Protein AF-A0A7K9RXV8-F1 (afdb_monomer)

Solvent-accessible surface area (backbone atoms only — not comparable to full-atom values): 6231 Å² total; per-residue (Å²): 114,55,84,75,48,62,78,48,49,53,60,56,47,68,49,34,90,79,47,59,64,71,56,32,47,52,52,54,52,48,46,53,58,40,40,70,74,40,57,64,73,58,26,15,58,47,33,46,56,40,54,67,45,44,50,73,37,65,75,42,86,53,61,70,45,20,55,49,41,52,52,50,49,56,55,39,60,75,46,48,42,80,91,43,40,67,59,37,52,58,45,47,48,61,43,50,52,52,53,55,50,52,59,48,49,72,30,79,90,60,51,125

Secondary structure (DSSP, 8-state):
-HHHHTTTHHHHHHTGGGS-HHHHHHHHHHHHHHHHTS-HHHHHHHHHHHHHHHGGGGS-SSHHHHHHHHHHHHHHHHT--HHHHHHHHHHHHHHHHHHHHHHHHTSTTT--

Radius of gyration: 14.48 Å; Cα contacts (8 Å, |Δi|>4): 104; chains: 1; bounding box: 34×18×50 Å

Structure (mmCIF, N/CA/C/O backbone):
data_AF-A0A7K9RXV8-F1
#
_entry.id   AF-A0A7K9RXV8-F1
#
loop_
_atom_site.group_PDB
_atom_site.id
_atom_site.type_symbol
_atom_site.label_atom_id
_atom_site.label_alt_id
_atom_site.label_comp_id
_atom_site.label_asym_id
_atom_site.label_entity_id
_atom_site.label_seq_id
_atom_site.pdbx_PDB_ins_code
_atom_site.Cartn_x
_atom_site.Cartn_y
_atom_site.Cartn_z
_atom_site.occupancy
_atom_site.B_iso_or_equiv
_atom_site.auth_seq_id
_atom_site.auth_comp_id
_atom_site.auth_asym_id
_atom_site.auth_atom_id
_atom_site.pdbx_PDB_model_num
ATOM 1 N N . GLN A 1 1 ? 7.480 -0.550 20.045 1.00 52.09 1 GLN A N 1
ATOM 2 C CA . GLN A 1 1 ? 8.007 0.534 19.178 1.00 52.09 1 GLN A CA 1
ATOM 3 C C . GLN A 1 1 ? 7.088 0.891 18.007 1.00 52.09 1 GLN A C 1
ATOM 5 O O . GLN A 1 1 ? 6.869 2.079 17.799 1.00 52.09 1 GLN A O 1
ATOM 10 N N . ALA A 1 2 ? 6.480 -0.076 17.306 1.00 53.56 2 ALA A N 1
ATOM 11 C CA . ALA A 1 2 ? 5.656 0.155 16.104 1.00 53.56 2 ALA A CA 1
ATOM 12 C C . ALA A 1 2 ? 4.542 1.216 16.239 1.00 53.56 2 ALA A C 1
ATOM 14 O O . ALA A 1 2 ? 4.282 1.981 15.315 1.00 53.56 2 ALA A O 1
ATOM 15 N N . ARG A 1 3 ? 3.928 1.353 17.423 1.00 57.22 3 ARG A N 1
ATOM 16 C CA . ARG A 1 3 ? 2.851 2.331 17.667 1.00 57.22 3 ARG A CA 1
ATOM 17 C C . ARG A 1 3 ? 3.290 3.801 17.547 1.00 57.22 3 ARG A C 1
ATOM 19 O O . ARG A 1 3 ? 2.442 4.641 17.262 1.00 57.22 3 ARG A O 1
ATOM 26 N N . LYS A 1 4 ? 4.582 4.106 17.746 1.00 66.56 4 LYS A N 1
ATOM 27 C CA . LYS A 1 4 ? 5.157 5.445 17.500 1.00 66.56 4 LYS A CA 1
ATOM 28 C C . LYS A 1 4 ? 5.418 5.692 16.008 1.00 66.56 4 LYS A C 1
ATOM 30 O O . LYS A 1 4 ? 5.324 6.825 15.565 1.00 66.56 4 LYS A O 1
ATOM 35 N N . MET A 1 5 ? 5.675 4.636 15.233 1.00 69.31 5 MET A N 1
ATOM 36 C CA . MET A 1 5 ? 6.010 4.722 13.804 1.00 69.31 5 MET A CA 1
ATOM 37 C C . MET A 1 5 ? 4.782 4.835 12.893 1.00 69.31 5 MET A C 1
ATOM 39 O O . MET A 1 5 ? 4.917 5.230 11.742 1.00 69.31 5 MET A O 1
ATOM 43 N N . LYS A 1 6 ? 3.573 4.552 13.398 1.00 70.44 6 LYS A N 1
ATOM 44 C CA . LYS A 1 6 ? 2.334 4.582 12.599 1.00 70.44 6 LYS A CA 1
ATOM 45 C C . LYS A 1 6 ? 2.094 5.911 11.867 1.00 70.44 6 LYS A C 1
ATOM 47 O O . LYS A 1 6 ? 1.527 5.897 10.786 1.00 70.44 6 LYS A O 1
ATOM 52 N N . GLY A 1 7 ? 2.494 7.042 12.458 1.00 73.62 7 GLY A N 1
ATOM 53 C CA . GLY A 1 7 ? 2.313 8.365 11.849 1.00 73.62 7 GLY A CA 1
ATOM 54 C C . GLY A 1 7 ? 3.205 8.594 10.630 1.00 73.62 7 GLY A C 1
ATOM 55 O O . GLY A 1 7 ? 2.789 9.285 9.714 1.00 73.62 7 GLY A O 1
ATOM 56 N N . LEU A 1 8 ? 4.370 7.942 10.606 1.00 77.56 8 LEU A N 1
ATOM 57 C CA . LEU A 1 8 ? 5.408 8.124 9.593 1.00 77.56 8 LEU A CA 1
ATOM 58 C C . LEU A 1 8 ? 5.215 7.213 8.377 1.00 77.56 8 LEU A C 1
ATOM 60 O O . LEU A 1 8 ? 5.831 7.444 7.346 1.00 77.56 8 LEU A O 1
ATOM 64 N N . LEU A 1 9 ? 4.384 6.166 8.476 1.00 79.38 9 LEU A N 1
ATOM 65 C CA . LEU A 1 9 ? 4.208 5.202 7.381 1.00 79.38 9 LEU A CA 1
ATOM 66 C C . LEU A 1 9 ? 3.746 5.850 6.072 1.00 79.38 9 LEU A C 1
ATOM 68 O O . LEU A 1 9 ? 4.328 5.544 5.037 1.00 79.38 9 LEU A O 1
ATOM 72 N N . PRO A 1 10 ? 2.737 6.741 6.062 1.00 72.31 10 PRO A N 1
ATOM 73 C CA . PRO A 1 10 ? 2.332 7.366 4.816 1.00 72.31 10 PRO A CA 1
ATOM 74 C C . PRO A 1 10 ? 3.466 8.218 4.232 1.00 72.31 10 PRO A C 1
ATOM 76 O O . PRO A 1 10 ? 3.660 8.220 3.021 1.00 72.31 10 PRO A O 1
ATOM 79 N N . GLU A 1 11 ? 4.189 8.962 5.070 1.00 78.19 11 GLU A N 1
ATOM 80 C CA . GLU A 1 11 ? 5.272 9.861 4.649 1.00 78.19 11 GLU A CA 1
ATOM 81 C C . GLU A 1 11 ? 6.443 9.064 4.073 1.00 78.19 11 GLU A C 1
ATOM 83 O O . GLU A 1 11 ? 6.925 9.387 2.997 1.00 78.19 11 GLU A O 1
ATOM 88 N N . LEU A 1 12 ? 6.818 7.955 4.716 1.00 77.69 12 LEU A N 1
ATOM 89 C CA . LEU A 1 12 ? 7.809 7.005 4.206 1.00 77.69 12 LEU A CA 1
ATOM 90 C C . LEU A 1 12 ? 7.488 6.542 2.783 1.00 77.69 12 LEU A C 1
ATOM 92 O O . LEU A 1 12 ? 8.372 6.513 1.934 1.00 77.69 12 LEU A O 1
ATOM 96 N N . LEU A 1 13 ? 6.219 6.223 2.516 1.00 74.62 13 LEU A N 1
ATOM 97 C CA . LEU A 1 13 ? 5.776 5.741 1.208 1.00 74.62 13 LEU A CA 1
ATOM 98 C C . LEU A 1 13 ? 5.849 6.804 0.107 1.00 74.62 13 LEU A C 1
ATOM 100 O O . LEU A 1 13 ? 5.982 6.466 -1.063 1.00 74.62 13 LEU A O 1
ATOM 104 N N . GLU A 1 14 ? 5.758 8.081 0.472 1.00 72.81 14 GLU A N 1
ATOM 105 C CA . GLU A 1 14 ? 5.816 9.195 -0.476 1.00 72.81 14 GLU A CA 1
ATOM 106 C C . GLU A 1 14 ? 7.216 9.374 -1.078 1.00 72.81 14 GLU A C 1
ATOM 108 O O . GLU A 1 14 ? 7.342 9.855 -2.204 1.00 72.81 14 GLU A O 1
ATOM 113 N N . PHE A 1 15 ? 8.250 8.933 -0.354 1.00 72.56 15 PHE A N 1
ATOM 114 C CA . PHE A 1 15 ? 9.645 9.062 -0.767 1.00 72.56 15 PHE A CA 1
ATOM 115 C C . PHE A 1 15 ? 10.237 7.797 -1.402 1.00 72.56 15 PHE A C 1
ATOM 117 O O . PHE A 1 15 ? 11.383 7.834 -1.841 1.00 72.56 15 PHE A O 1
ATOM 124 N N . LEU A 1 16 ? 9.481 6.696 -1.495 1.00 73.12 16 LEU A N 1
ATOM 125 C CA . LEU A 1 16 ? 10.022 5.412 -1.962 1.00 73.12 16 LEU A CA 1
ATOM 126 C C . LEU A 1 16 ? 10.549 5.441 -3.396 1.00 73.12 16 LEU A C 1
ATOM 128 O O . LEU A 1 16 ? 11.541 4.778 -3.671 1.00 73.12 16 LEU A O 1
ATOM 132 N N . GLY A 1 17 ? 9.947 6.226 -4.289 1.00 64.75 17 GLY A N 1
ATOM 133 C CA . GLY A 1 17 ? 10.450 6.367 -5.664 1.00 64.75 17 GLY A CA 1
ATOM 134 C C . GLY A 1 17 ? 11.789 7.115 -5.766 1.00 64.75 17 GLY A C 1
ATOM 135 O O . GLY A 1 17 ? 12.392 7.163 -6.828 1.00 64.75 17 GLY A O 1
ATOM 136 N N . PHE A 1 18 ? 12.277 7.717 -4.673 1.00 70.88 18 PHE A N 1
ATOM 137 C CA . PHE A 1 18 ? 13.565 8.425 -4.633 1.00 70.88 18 PHE A CA 1
ATOM 138 C C . PHE A 1 18 ? 14.678 7.617 -3.960 1.00 70.88 18 PHE A C 1
ATOM 140 O O . PHE A 1 18 ? 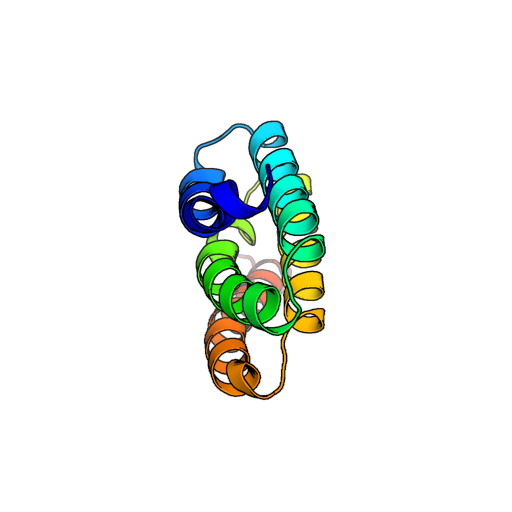15.817 8.079 -3.876 1.00 70.88 18 PHE A O 1
ATOM 147 N N . TRP A 1 19 ? 14.349 6.457 -3.398 1.00 78.94 19 TRP A N 1
ATOM 148 C CA . TRP A 1 19 ? 15.290 5.622 -2.660 1.00 78.94 19 TRP A CA 1
ATOM 149 C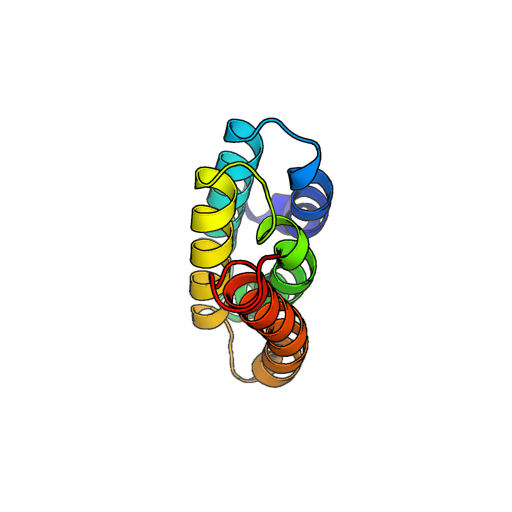 C . TRP A 1 19 ? 15.849 4.522 -3.555 1.00 78.94 19 TRP A C 1
ATOM 151 O O . TRP A 1 19 ? 15.310 4.242 -4.623 1.00 78.94 19 TRP A O 1
ATOM 161 N N . SER A 1 20 ? 16.940 3.880 -3.125 1.00 85.06 20 SER A N 1
ATOM 162 C CA . SER A 1 20 ? 17.374 2.668 -3.817 1.00 85.06 20 SER A CA 1
ATOM 163 C C . SER A 1 20 ? 16.297 1.593 -3.695 1.00 85.06 20 SER A C 1
ATOM 165 O O . SER A 1 20 ? 15.608 1.498 -2.676 1.00 85.06 20 SER A O 1
ATOM 167 N N . TRP A 1 21 ? 16.186 0.753 -4.720 1.00 85.19 21 TRP A N 1
ATOM 168 C CA . TRP A 1 21 ? 15.148 -0.271 -4.822 1.00 85.19 21 TRP A CA 1
ATOM 169 C C . TRP A 1 21 ? 15.072 -1.171 -3.579 1.00 85.19 21 TRP A C 1
ATOM 171 O O . TRP A 1 21 ? 13.984 -1.438 -3.069 1.00 85.19 21 TRP A O 1
ATOM 181 N N . ASP A 1 22 ? 16.228 -1.562 -3.031 1.00 85.50 22 ASP A N 1
ATOM 182 C CA . ASP A 1 22 ? 16.318 -2.370 -1.809 1.00 85.50 22 ASP A CA 1
ATOM 183 C C . ASP A 1 22 ? 15.717 -1.662 -0.586 1.00 85.50 22 ASP A C 1
ATOM 185 O O . ASP A 1 22 ? 15.008 -2.277 0.216 1.00 85.50 22 ASP A O 1
ATOM 189 N N . ILE A 1 23 ? 15.968 -0.357 -0.440 1.00 86.06 23 ILE A N 1
ATOM 190 C CA . ILE A 1 23 ? 15.410 0.439 0.660 1.00 86.06 23 ILE A CA 1
ATOM 191 C C . ILE A 1 23 ? 13.898 0.582 0.462 1.00 86.06 23 ILE A C 1
ATOM 193 O O . ILE A 1 23 ? 13.139 0.477 1.429 1.00 86.06 23 ILE A O 1
ATOM 197 N N . SER A 1 24 ? 13.443 0.756 -0.780 1.00 86.69 24 SER 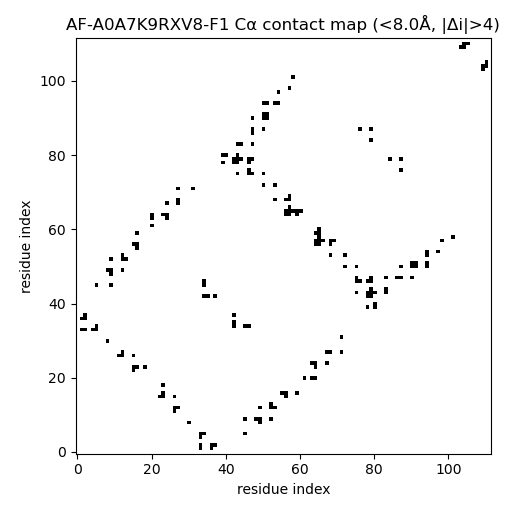A N 1
ATOM 198 C CA . SER A 1 24 ? 12.021 0.887 -1.094 1.00 86.69 24 SER A CA 1
ATOM 199 C C . SER A 1 24 ? 11.237 -0.377 -0.745 1.00 86.69 24 SER A C 1
ATOM 201 O O . SER A 1 24 ? 10.199 -0.311 -0.080 1.00 86.69 24 SER A O 1
ATOM 203 N N . VAL A 1 25 ? 11.774 -1.545 -1.105 1.00 89.06 25 VAL A N 1
ATOM 204 C CA . VAL A 1 25 ? 11.212 -2.852 -0.735 1.00 89.06 25 VAL A CA 1
ATOM 205 C C . VAL A 1 25 ? 11.211 -3.049 0.783 1.00 89.06 25 VAL A C 1
ATOM 207 O O . VAL A 1 25 ? 10.172 -3.377 1.359 1.00 89.06 25 VAL A O 1
ATOM 210 N N . MET A 1 26 ? 12.325 -2.760 1.461 1.00 89.31 26 MET A N 1
ATOM 211 C CA . MET A 1 26 ? 12.424 -2.879 2.921 1.00 89.31 26 MET A CA 1
ATOM 212 C C . MET A 1 26 ? 11.409 -1.990 3.656 1.00 89.31 26 MET A C 1
ATOM 214 O O . MET A 1 26 ? 10.832 -2.381 4.678 1.00 89.31 26 MET A O 1
ATOM 218 N N . ALA A 1 27 ? 11.164 -0.784 3.149 1.00 86.88 27 ALA A N 1
ATOM 219 C CA . ALA A 1 27 ? 10.187 0.128 3.721 1.00 86.88 27 ALA A CA 1
ATOM 220 C C . ALA A 1 27 ? 8.743 -0.353 3.502 1.00 86.88 27 ALA A C 1
ATOM 222 O O . ALA A 1 27 ? 7.930 -0.256 4.427 1.00 86.88 27 ALA A O 1
ATOM 223 N N . MET A 1 28 ? 8.428 -0.936 2.339 1.00 89.88 28 MET A N 1
ATOM 224 C CA . MET A 1 28 ? 7.140 -1.600 2.095 1.00 89.88 28 MET A CA 1
ATOM 225 C C . MET A 1 28 ? 6.913 -2.773 3.062 1.00 89.88 28 MET A C 1
ATOM 227 O O . MET A 1 28 ? 5.843 -2.880 3.667 1.00 89.88 28 MET A O 1
ATOM 231 N N . ASP A 1 29 ? 7.937 -3.593 3.301 1.00 90.31 29 ASP A N 1
ATOM 232 C CA . ASP A 1 29 ? 7.877 -4.703 4.262 1.00 90.31 29 ASP A CA 1
ATOM 233 C C . ASP A 1 29 ? 7.673 -4.210 5.691 1.00 90.31 29 ASP A C 1
ATOM 235 O O . ASP A 1 29 ? 6.844 -4.727 6.446 1.00 90.31 29 ASP A O 1
ATOM 239 N N . THR A 1 30 ? 8.378 -3.140 6.051 1.00 87.94 30 THR A N 1
ATOM 240 C CA . THR A 1 30 ? 8.219 -2.483 7.347 1.00 87.94 30 THR A CA 1
ATOM 241 C C . THR A 1 30 ? 6.799 -1.943 7.520 1.00 87.94 30 THR A C 1
ATOM 243 O O . THR A 1 30 ? 6.228 -2.079 8.605 1.00 87.94 30 THR A O 1
ATOM 246 N N . CYS A 1 31 ? 6.187 -1.391 6.466 1.00 87.31 31 CYS A N 1
ATOM 247 C CA . CYS A 1 31 ? 4.788 -0.965 6.501 1.00 87.31 31 CYS A CA 1
ATOM 248 C C . CYS A 1 31 ? 3.855 -2.134 6.837 1.00 87.31 31 CYS A C 1
ATOM 250 O O . CYS A 1 31 ? 3.045 -2.005 7.759 1.00 87.31 31 CYS A O 1
ATOM 252 N N . CYS A 1 32 ? 3.991 -3.279 6.159 1.00 87.50 32 CYS A N 1
ATOM 253 C CA . CYS A 1 32 ? 3.213 -4.485 6.466 1.00 87.50 32 CYS A CA 1
ATOM 254 C C . CYS A 1 32 ? 3.369 -4.912 7.927 1.00 87.50 32 CYS A C 1
ATOM 256 O O . CYS A 1 32 ? 2.372 -5.051 8.641 1.00 87.50 32 CYS A O 1
ATOM 258 N N . ASN A 1 33 ? 4.614 -5.030 8.391 1.00 90.25 33 ASN A N 1
ATOM 259 C CA . ASN A 1 33 ? 4.926 -5.463 9.750 1.00 90.25 33 ASN A CA 1
ATOM 260 C C . ASN A 1 33 ? 4.329 -4.523 10.806 1.00 90.25 33 ASN A C 1
ATOM 262 O O . ASN A 1 33 ? 3.801 -4.969 11.825 1.00 90.25 33 ASN A O 1
ATOM 266 N N . VAL A 1 34 ? 4.380 -3.205 10.578 1.00 88.12 34 VAL A N 1
ATOM 267 C CA . VAL A 1 34 ? 3.770 -2.236 11.496 1.00 88.12 34 VAL A CA 1
ATOM 268 C C . VAL A 1 34 ? 2.248 -2.361 11.479 1.00 88.12 34 VAL A C 1
ATOM 270 O O . VAL A 1 34 ? 1.646 -2.363 12.552 1.00 88.12 34 VAL A O 1
ATOM 273 N N . LEU A 1 35 ? 1.620 -2.494 10.306 1.00 89.81 35 LEU A N 1
ATOM 274 C CA . LEU A 1 35 ? 0.164 -2.643 10.186 1.00 89.81 35 LEU A CA 1
ATOM 275 C C . LEU A 1 35 ? -0.360 -3.892 10.903 1.00 89.81 35 LEU A C 1
ATOM 277 O O . LEU A 1 35 ? -1.441 -3.844 11.487 1.00 89.81 35 LEU A O 1
ATOM 281 N N . GLU A 1 36 ? 0.399 -4.985 10.905 1.00 90.62 36 GLU A N 1
ATOM 282 C CA . GLU A 1 36 ? 0.050 -6.227 11.610 1.00 90.62 36 GLU A CA 1
ATOM 283 C C . GLU A 1 36 ? 0.051 -6.092 13.131 1.00 90.62 36 GLU A C 1
ATOM 285 O O . GLU A 1 36 ? -0.682 -6.800 13.818 1.00 90.62 36 GLU A O 1
ATOM 290 N N . GLN A 1 37 ? 0.813 -5.139 13.663 1.00 91.62 37 GLN A N 1
ATOM 291 C CA . GLN A 1 37 ? 0.857 -4.852 15.096 1.00 91.62 37 GLN A CA 1
ATOM 292 C C . GLN A 1 37 ? -0.225 -3.859 15.546 1.00 91.62 37 GLN A C 1
ATOM 294 O O . GLN A 1 37 ? -0.360 -3.588 16.744 1.00 91.62 37 GLN A O 1
ATOM 299 N N . LEU A 1 38 ? -0.986 -3.275 14.615 1.00 89.50 38 LEU A N 1
ATOM 300 C CA . LEU A 1 38 ? -2.059 -2.335 14.930 1.00 89.50 38 LEU A CA 1
ATOM 301 C C . LEU A 1 38 ? -3.384 -3.058 15.188 1.00 89.50 38 LEU A C 1
ATOM 303 O O . LEU A 1 38 ? -3.653 -4.151 14.694 1.00 89.50 38 LEU A O 1
ATOM 307 N N . LYS A 1 39 ? -4.282 -2.397 15.929 1.00 93.44 39 LYS A N 1
ATOM 308 C CA . LYS A 1 39 ? -5.674 -2.859 16.022 1.00 93.44 39 LYS A CA 1
ATOM 309 C C . LYS A 1 39 ? -6.307 -2.831 14.631 1.00 93.44 39 LYS A C 1
ATOM 311 O O . LYS A 1 39 ? -6.074 -1.883 13.889 1.00 93.44 39 LYS A O 1
ATOM 316 N N . LYS A 1 40 ? -7.197 -3.782 14.316 1.00 93.19 40 LYS A N 1
ATOM 317 C CA . LYS A 1 40 ? -7.856 -3.882 12.993 1.00 93.19 40 LYS A CA 1
ATOM 318 C C . LYS A 1 40 ? -8.403 -2.549 12.462 1.00 93.19 40 LYS A C 1
ATOM 320 O O . LYS A 1 40 ? -8.181 -2.221 11.306 1.00 93.19 40 LYS A O 1
ATOM 325 N N . SER A 1 41 ? -9.073 -1.754 13.299 1.00 92.69 41 SER A N 1
ATOM 326 C CA . SER A 1 41 ? -9.605 -0.446 12.883 1.00 92.69 41 SER A CA 1
ATOM 327 C C . SER A 1 41 ? -8.516 0.598 12.604 1.00 92.69 41 SER A C 1
ATOM 329 O O . SER A 1 41 ? -8.670 1.419 11.709 1.00 92.69 41 SER A O 1
ATOM 331 N N . GLU A 1 42 ? -7.416 0.583 13.363 1.00 92.25 42 GLU A N 1
ATOM 332 C CA . GLU A 1 42 ? -6.268 1.469 13.127 1.00 92.25 42 GLU A CA 1
ATOM 333 C C . GLU A 1 42 ? -5.509 1.045 11.861 1.00 92.25 42 GLU A C 1
ATOM 335 O O . GLU A 1 42 ? -5.166 1.897 11.043 1.00 92.25 42 GLU A O 1
ATOM 340 N N . ALA A 1 43 ? -5.294 -0.263 11.684 1.00 93.56 43 ALA A N 1
ATOM 341 C CA . ALA A 1 43 ? -4.661 -0.841 10.503 1.00 93.56 43 ALA A CA 1
ATOM 342 C C . ALA A 1 43 ? -5.453 -0.513 9.233 1.00 93.56 43 ALA A C 1
ATOM 344 O O . ALA A 1 43 ? -4.873 -0.048 8.261 1.00 93.56 43 ALA A O 1
ATOM 345 N N . SER A 1 44 ? -6.778 -0.673 9.269 1.00 94.94 44 SER A N 1
ATOM 346 C CA . SER A 1 44 ? -7.671 -0.349 8.153 1.00 94.94 44 SER A CA 1
ATOM 347 C C . SER A 1 44 ? -7.616 1.133 7.767 1.00 94.94 44 SER A C 1
ATOM 349 O O . SER A 1 44 ? -7.393 1.463 6.602 1.00 94.94 44 SER A O 1
ATOM 351 N N . SER A 1 45 ? -7.714 2.045 8.742 1.00 92.94 45 SER A N 1
ATOM 352 C CA . SER A 1 45 ? -7.604 3.485 8.469 1.00 92.94 45 SER A CA 1
ATOM 353 C C . SER A 1 45 ? -6.241 3.858 7.877 1.00 92.94 45 SER A C 1
ATOM 355 O O . SER A 1 45 ? -6.156 4.705 6.986 1.00 92.94 45 SER A O 1
ATOM 357 N N . MET A 1 46 ? -5.168 3.217 8.349 1.00 91.31 46 MET A N 1
ATOM 358 C CA . MET A 1 46 ? -3.828 3.433 7.814 1.00 91.31 46 MET A CA 1
ATOM 359 C C . MET A 1 46 ? -3.680 2.856 6.404 1.00 91.31 46 MET A C 1
ATOM 361 O O . MET A 1 46 ? -3.142 3.531 5.531 1.00 91.31 46 MET A O 1
ATOM 365 N N . ALA A 1 47 ? -4.216 1.661 6.154 1.00 92.50 47 ALA A N 1
ATOM 366 C CA . ALA A 1 47 ? -4.165 1.010 4.853 1.00 92.50 47 ALA A CA 1
ATOM 367 C C . ALA A 1 47 ? -4.775 1.889 3.754 1.00 92.50 47 ALA A C 1
ATOM 369 O O . ALA A 1 47 ? -4.181 2.049 2.692 1.00 92.50 47 ALA A O 1
ATOM 370 N N . VAL A 1 48 ? -5.899 2.554 4.039 1.00 92.56 48 VAL A N 1
ATOM 371 C CA . VAL A 1 48 ? -6.523 3.511 3.110 1.00 92.56 48 VAL A CA 1
ATOM 372 C C . VAL A 1 48 ? -5.585 4.660 2.724 1.00 92.56 48 VAL A C 1
ATOM 374 O O . VAL A 1 48 ? -5.587 5.068 1.562 1.00 92.56 48 VAL A O 1
ATOM 377 N N . LYS A 1 49 ? -4.789 5.183 3.667 1.00 89.69 49 LYS A N 1
ATOM 378 C CA . LYS A 1 49 ? -3.824 6.271 3.409 1.00 89.69 49 LYS A CA 1
ATOM 379 C C . LYS A 1 49 ? -2.617 5.790 2.614 1.00 89.69 49 LYS A C 1
ATOM 381 O O . LYS A 1 49 ? -2.120 6.508 1.754 1.00 89.69 49 LYS A O 1
ATOM 386 N N . VAL A 1 50 ? -2.157 4.585 2.927 1.00 88.81 50 VAL A N 1
ATOM 387 C CA . VAL A 1 50 ? -1.026 3.920 2.278 1.00 88.81 50 VAL A CA 1
ATOM 388 C C . VAL A 1 50 ? -1.343 3.653 0.801 1.00 88.81 50 VAL A C 1
ATOM 390 O O . VAL A 1 50 ? -0.552 4.023 -0.062 1.00 88.81 50 VAL A O 1
ATOM 393 N N . VAL A 1 51 ? -2.531 3.118 0.486 1.00 89.56 51 VAL A N 1
ATOM 394 C CA . VAL A 1 51 ? -2.956 2.829 -0.901 1.00 89.56 51 VAL A CA 1
ATOM 395 C C . VAL A 1 51 ? -2.901 4.062 -1.809 1.00 89.56 51 VAL A C 1
ATOM 397 O O . VAL A 1 51 ? -2.478 3.949 -2.953 1.00 89.56 51 VAL A O 1
ATOM 400 N N . GLN A 1 52 ? -3.245 5.252 -1.306 1.00 82.94 52 GLN A N 1
ATOM 401 C CA . GLN A 1 52 ? -3.189 6.494 -2.098 1.00 82.94 52 GLN A CA 1
ATOM 402 C C . GLN A 1 52 ? -1.780 6.876 -2.561 1.00 82.94 52 GLN A C 1
ATOM 404 O O . GLN A 1 52 ? -1.641 7.726 -3.433 1.00 82.94 52 GLN A O 1
ATOM 409 N N . ARG A 1 53 ? -0.737 6.308 -1.952 1.00 83.38 53 ARG A N 1
ATOM 410 C CA . ARG A 1 53 ? 0.667 6.652 -2.225 1.00 83.38 53 ARG A CA 1
ATOM 411 C C . ARG A 1 53 ? 1.391 5.563 -3.006 1.00 83.38 53 ARG A C 1
ATOM 413 O O . ARG A 1 53 ? 2.455 5.814 -3.551 1.00 83.38 53 ARG A O 1
ATOM 420 N N . LEU A 1 54 ? 0.790 4.378 -3.087 1.00 83.81 54 LEU A N 1
ATOM 421 C CA . LEU A 1 54 ? 1.362 3.194 -3.721 1.00 83.81 54 LEU A CA 1
ATOM 422 C C . LEU A 1 54 ? 1.362 3.245 -5.247 1.00 83.81 54 LEU A C 1
ATOM 424 O O . LEU A 1 54 ? 2.189 2.583 -5.860 1.00 83.81 54 LEU A O 1
ATOM 428 N N . TRP A 1 55 ? 0.470 4.029 -5.852 1.00 78.81 55 TRP A N 1
ATOM 429 C CA . TRP A 1 55 ? 0.281 4.033 -7.304 1.00 78.81 55 TRP A CA 1
ATOM 430 C C . TRP A 1 55 ? 1.545 4.401 -8.086 1.00 78.81 55 TRP A C 1
ATOM 432 O O . TRP A 1 55 ? 1.793 3.830 -9.140 1.00 78.81 55 TRP A O 1
ATOM 442 N N . ARG A 1 56 ? 2.386 5.294 -7.545 1.00 78.88 56 ARG A N 1
ATOM 443 C CA . ARG A 1 56 ? 3.649 5.692 -8.189 1.00 78.88 56 ARG A CA 1
ATOM 444 C C . ARG A 1 56 ? 4.611 4.519 -8.355 1.00 78.88 56 ARG A C 1
ATOM 446 O O . ARG A 1 56 ? 5.398 4.512 -9.284 1.00 78.88 56 ARG A O 1
ATOM 453 N N . LEU A 1 57 ? 4.508 3.520 -7.479 1.00 83.81 57 LEU A N 1
ATOM 454 C CA . LEU A 1 57 ? 5.398 2.363 -7.458 1.00 83.81 57 LEU A CA 1
ATOM 455 C C . LEU A 1 57 ? 4.964 1.251 -8.420 1.00 83.81 57 LEU A C 1
ATOM 457 O O . LEU A 1 57 ? 5.608 0.206 -8.474 1.00 83.81 57 LEU A O 1
ATOM 461 N N . PHE A 1 58 ? 3.837 1.425 -9.114 1.00 83.12 58 PHE A N 1
ATOM 462 C CA . PHE A 1 58 ? 3.306 0.429 -10.048 1.00 83.12 58 PHE A CA 1
ATOM 463 C C . PHE A 1 58 ? 3.903 0.577 -11.449 1.00 83.12 58 PHE A C 1
ATOM 465 O O . PHE A 1 58 ? 3.769 -0.340 -12.251 1.00 83.12 58 PHE A O 1
ATOM 472 N N . ASP A 1 59 ? 4.563 1.703 -11.713 1.00 79.19 59 ASP A N 1
ATOM 473 C CA . ASP A 1 59 ? 5.205 2.039 -12.988 1.00 79.19 59 ASP A CA 1
ATOM 474 C C . ASP A 1 59 ? 6.736 2.152 -12.840 1.00 79.19 59 ASP A C 1
ATOM 476 O O . ASP A 1 59 ? 7.422 2.715 -13.683 1.00 79.19 59 ASP A O 1
ATOM 480 N N . GLU A 1 60 ? 7.288 1.644 -11.733 1.00 82.62 60 GLU A N 1
ATOM 481 C CA . GLU A 1 60 ? 8.735 1.640 -11.500 1.00 82.62 60 GLU A CA 1
ATOM 482 C C . GLU A 1 60 ? 9.437 0.684 -12.473 1.00 82.62 60 GLU A C 1
ATOM 484 O O . GLU A 1 60 ? 8.969 -0.439 -12.713 1.00 82.62 60 GLU A O 1
ATOM 489 N N . GLU A 1 61 ? 10.586 1.120 -12.999 1.00 80.50 61 GLU A N 1
ATOM 490 C CA . GLU A 1 61 ? 11.395 0.349 -13.955 1.00 80.50 61 GLU A CA 1
ATOM 491 C C . GLU A 1 61 ? 11.870 -0.978 -13.354 1.00 80.50 61 GLU A C 1
ATOM 493 O O . GLU A 1 61 ? 11.872 -2.004 -14.028 1.00 80.50 61 GLU A O 1
ATOM 498 N N . GLU A 1 62 ? 12.219 -0.978 -12.066 1.00 86.69 62 GLU A N 1
ATOM 499 C CA . GLU A 1 62 ? 12.678 -2.173 -11.366 1.00 86.69 62 GLU A CA 1
ATOM 500 C C . GLU A 1 62 ? 11.499 -3.098 -11.027 1.00 86.69 62 GLU A C 1
ATOM 502 O O . GLU A 1 62 ? 10.676 -2.807 -10.149 1.00 86.69 62 GLU A O 1
ATOM 507 N N . ASP A 1 63 ? 11.461 -4.260 -11.683 1.00 86.81 63 ASP A N 1
ATOM 508 C CA . ASP A 1 63 ? 10.394 -5.255 -11.539 1.00 86.81 63 ASP A CA 1
ATOM 509 C C . ASP A 1 63 ? 10.162 -5.651 -10.075 1.00 86.81 63 ASP A C 1
ATOM 511 O O . ASP A 1 63 ? 9.017 -5.773 -9.639 1.00 86.81 63 ASP A O 1
ATOM 515 N N . ARG A 1 64 ? 11.224 -5.766 -9.264 1.00 88.31 64 ARG A N 1
ATOM 516 C CA . ARG A 1 64 ? 11.091 -6.106 -7.836 1.00 88.31 64 ARG A CA 1
ATOM 517 C C . ARG A 1 64 ? 10.277 -5.082 -7.050 1.00 88.31 64 ARG A C 1
ATOM 519 O O . ARG A 1 64 ? 9.501 -5.461 -6.169 1.00 88.31 64 ARG A O 1
ATOM 526 N N . VAL A 1 65 ? 10.451 -3.791 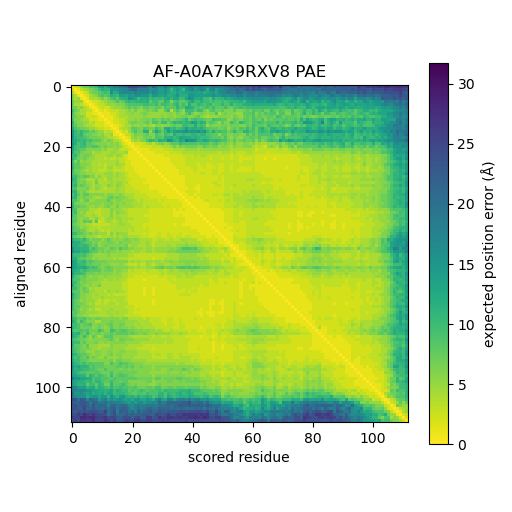-7.338 1.00 88.81 65 VAL A N 1
ATOM 527 C CA . VAL A 1 65 ? 9.698 -2.718 -6.670 1.00 88.81 65 VAL A CA 1
ATOM 528 C C . VAL A 1 65 ? 8.237 -2.782 -7.100 1.00 88.81 65 VAL A C 1
ATOM 530 O O . VAL A 1 65 ? 7.349 -2.721 -6.247 1.00 88.81 65 VAL A O 1
ATOM 533 N N . ARG A 1 66 ? 7.996 -2.999 -8.395 1.00 89.06 66 ARG A N 1
ATOM 534 C CA . ARG A 1 66 ? 6.663 -3.125 -8.991 1.00 89.06 66 ARG A CA 1
ATOM 535 C C . ARG A 1 66 ? 5.879 -4.320 -8.450 1.00 89.06 66 ARG A C 1
ATOM 537 O O . ARG A 1 66 ? 4.752 -4.189 -7.979 1.00 89.06 66 ARG A O 1
ATOM 544 N N . GLU A 1 67 ? 6.480 -5.503 -8.457 1.00 90.69 67 GLU A N 1
ATOM 545 C CA . GLU A 1 67 ? 5.854 -6.720 -7.942 1.00 90.69 67 GLU A CA 1
ATOM 546 C C . GLU A 1 67 ? 5.532 -6.591 -6.453 1.00 90.69 67 GLU A C 1
ATOM 548 O O . GLU A 1 67 ? 4.441 -6.966 -5.996 1.00 90.69 67 GLU A O 1
ATOM 553 N N . ARG A 1 68 ? 6.469 -6.030 -5.677 1.00 91.88 68 ARG A N 1
ATOM 554 C CA . ARG A 1 68 ? 6.272 -5.874 -4.240 1.00 91.88 68 ARG A CA 1
ATOM 555 C C . ARG A 1 68 ? 5.195 -4.846 -3.922 1.00 91.88 68 ARG A C 1
ATOM 557 O O . ARG A 1 68 ? 4.390 -5.095 -3.023 1.00 91.88 68 ARG A O 1
ATOM 564 N N . SER A 1 69 ? 5.144 -3.740 -4.656 1.00 90.25 69 SER A N 1
ATOM 565 C CA . SER A 1 69 ? 4.131 -2.701 -4.480 1.00 90.25 69 SER A CA 1
ATOM 566 C C . SER A 1 69 ? 2.725 -3.235 -4.797 1.00 90.25 69 SER A C 1
ATOM 568 O O . SER A 1 69 ? 1.801 -3.045 -4.000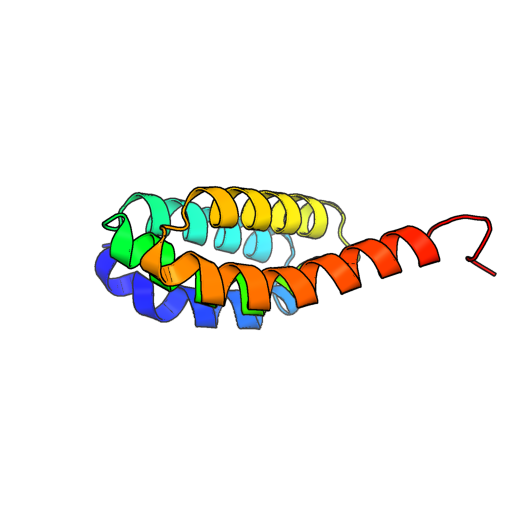 1.00 90.25 69 SER A O 1
ATOM 570 N N . ILE A 1 70 ? 2.564 -4.019 -5.868 1.00 90.81 70 ILE A N 1
ATOM 571 C CA . ILE A 1 70 ? 1.299 -4.695 -6.204 1.00 90.81 70 ILE A CA 1
ATOM 572 C C . ILE A 1 70 ? 0.899 -5.707 -5.115 1.00 90.81 70 ILE A C 1
ATOM 574 O O . ILE A 1 70 ? -0.263 -5.748 -4.694 1.00 90.81 70 ILE A O 1
ATOM 578 N N . CYS A 1 71 ? 1.848 -6.502 -4.607 1.00 92.50 71 CYS A N 1
ATOM 579 C CA . CYS A 1 71 ? 1.589 -7.420 -3.494 1.00 92.50 71 CYS A CA 1
ATOM 580 C C . CYS A 1 71 ? 1.137 -6.678 -2.230 1.00 92.50 71 CYS A C 1
ATOM 582 O O . CYS A 1 71 ? 0.139 -7.063 -1.619 1.00 92.50 71 CYS A O 1
ATOM 584 N N . LEU A 1 72 ? 1.826 -5.592 -1.870 1.00 92.19 72 LEU A N 1
ATOM 585 C CA . LEU A 1 72 ? 1.465 -4.752 -0.733 1.00 92.19 72 LEU A CA 1
ATOM 586 C C . LEU A 1 72 ? 0.048 -4.188 -0.905 1.00 92.19 72 LEU A C 1
ATOM 588 O O . LEU A 1 72 ? -0.755 -4.255 0.023 1.00 92.19 72 LEU A O 1
ATOM 592 N N . PHE A 1 73 ? -0.307 -3.693 -2.092 1.00 92.44 73 PHE A N 1
ATOM 593 C CA . PHE A 1 73 ? -1.662 -3.223 -2.380 1.00 92.44 73 PHE A CA 1
ATOM 594 C C . PHE A 1 73 ? -2.728 -4.294 -2.119 1.00 92.44 73 PHE A C 1
ATOM 596 O O . PHE A 1 73 ? -3.701 -4.027 -1.408 1.00 92.44 73 PHE A O 1
ATOM 603 N N . ARG A 1 74 ? -2.526 -5.524 -2.603 1.00 92.44 74 ARG A N 1
ATOM 604 C CA . ARG A 1 74 ? -3.429 -6.653 -2.322 1.00 92.44 74 ARG A CA 1
ATOM 605 C C . ARG A 1 74 ? -3.566 -6.911 -0.819 1.00 92.44 74 ARG A C 1
ATOM 607 O O . ARG A 1 74 ? -4.681 -7.085 -0.323 1.00 92.44 74 ARG A O 1
ATOM 614 N N . ASP A 1 75 ? -2.457 -6.911 -0.088 1.00 93.44 75 ASP A N 1
ATOM 615 C CA . ASP A 1 75 ? -2.458 -7.178 1.352 1.00 93.44 75 ASP A CA 1
ATOM 616 C C . ASP A 1 75 ? -3.222 -6.083 2.126 1.00 93.44 75 ASP A C 1
ATOM 618 O O . ASP A 1 75 ? -3.928 -6.368 3.098 1.00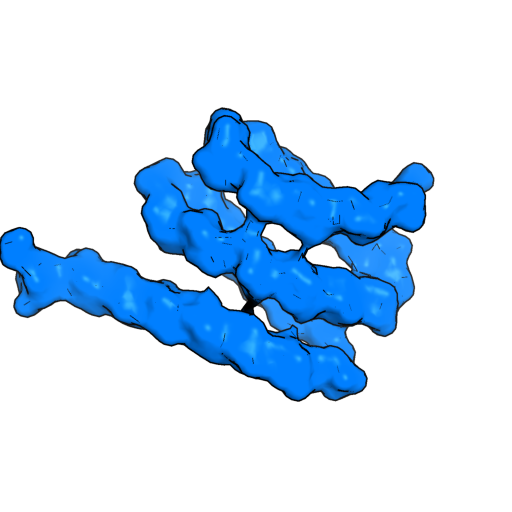 93.44 75 ASP A O 1
ATOM 622 N N . LEU A 1 76 ? -3.156 -4.830 1.667 1.00 93.06 76 LEU A N 1
ATOM 623 C CA . LEU A 1 76 ? -3.885 -3.694 2.243 1.00 93.06 76 LEU A CA 1
ATOM 624 C C . LEU A 1 76 ? -5.395 -3.776 2.008 1.00 93.06 76 LEU A C 1
ATOM 626 O O . LEU A 1 76 ? -6.171 -3.455 2.915 1.00 93.06 76 LEU A O 1
ATOM 630 N N . LEU A 1 77 ? -5.826 -4.253 0.836 1.00 93.06 77 LEU A N 1
ATOM 631 C CA . LEU A 1 77 ? -7.242 -4.530 0.574 1.00 93.06 77 LEU A CA 1
ATOM 632 C C . LEU A 1 77 ? -7.793 -5.529 1.599 1.00 93.06 77 LEU A C 1
ATOM 634 O O . LEU A 1 77 ? -8.841 -5.281 2.199 1.00 93.06 77 LEU A O 1
ATOM 638 N N . GLY A 1 78 ? -7.044 -6.599 1.881 1.00 92.31 78 GLY A N 1
ATOM 639 C CA . GLY A 1 78 ? -7.423 -7.622 2.862 1.00 92.31 78 GLY A CA 1
ATOM 640 C C . GLY A 1 78 ? -7.499 -7.124 4.312 1.00 92.31 78 GLY A C 1
ATOM 641 O O . GLY A 1 78 ? -8.198 -7.717 5.134 1.00 92.31 78 GLY A O 1
ATOM 642 N N . LYS A 1 79 ? -6.821 -6.018 4.643 1.00 92.44 79 LYS A N 1
ATOM 643 C CA . LYS A 1 79 ? -6.829 -5.413 5.990 1.00 92.44 79 LYS A CA 1
ATOM 644 C C . LYS A 1 79 ? -7.948 -4.376 6.185 1.00 92.44 79 LYS A C 1
ATOM 646 O O . LYS A 1 79 ? -8.100 -3.850 7.290 1.00 92.44 79 LYS A O 1
ATOM 651 N N . THR A 1 80 ? -8.741 -4.083 5.154 1.00 94.00 80 THR A N 1
ATOM 652 C CA . THR A 1 80 ? -9.792 -3.055 5.203 1.00 94.00 80 THR A CA 1
ATOM 653 C C . THR A 1 80 ? -11.050 -3.559 5.907 1.00 94.00 80 THR A C 1
ATOM 655 O O . THR A 1 80 ? -11.598 -4.603 5.562 1.00 94.00 80 THR A O 1
ATOM 658 N N . VAL A 1 81 ? -11.562 -2.787 6.867 1.00 94.12 81 VAL A N 1
ATOM 659 C CA . VAL A 1 81 ? -12.851 -3.065 7.521 1.00 94.12 81 VAL A CA 1
ATOM 660 C C . VAL A 1 81 ? -13.986 -2.261 6.887 1.00 94.12 81 VAL A C 1
ATOM 662 O O . VAL A 1 81 ? -13.762 -1.231 6.255 1.00 94.12 81 VAL A O 1
ATOM 665 N N . TRP A 1 82 ? -15.232 -2.691 7.117 1.00 94.38 82 TRP A N 1
ATOM 666 C CA . TRP A 1 82 ? -16.441 -2.093 6.528 1.00 94.38 82 TRP A CA 1
ATOM 667 C C . TRP A 1 82 ? -16.502 -0.562 6.624 1.00 94.38 82 TRP A C 1
ATOM 669 O O . TRP A 1 82 ? -16.838 0.112 5.653 1.00 94.38 82 TRP A O 1
ATOM 679 N N . ARG A 1 83 ? -16.116 -0.005 7.781 1.00 94.38 83 ARG A N 1
ATOM 680 C CA . ARG A 1 83 ? -16.084 1.446 8.029 1.00 94.38 83 ARG A CA 1
ATOM 681 C C . ARG A 1 83 ? -15.263 2.2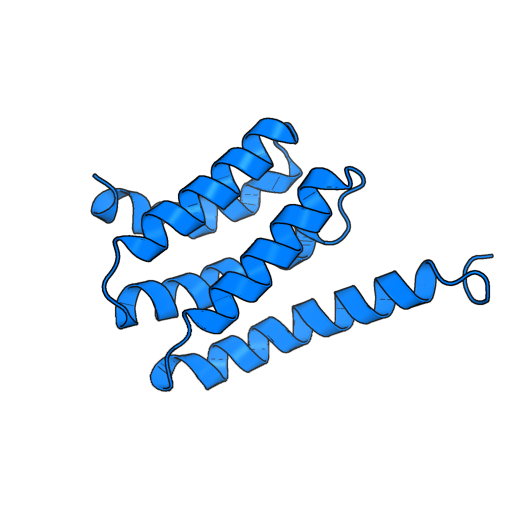08 6.985 1.00 94.38 83 ARG A C 1
ATOM 683 O O . ARG A 1 83 ? -15.669 3.291 6.575 1.00 94.38 83 ARG A O 1
ATOM 690 N N . ASP A 1 84 ? -14.135 1.646 6.566 1.00 96.12 84 ASP A N 1
ATOM 691 C CA . ASP A 1 84 ? -13.181 2.303 5.672 1.00 96.12 84 ASP A CA 1
ATOM 692 C C . ASP A 1 84 ? -13.331 1.841 4.212 1.00 96.12 84 ASP A C 1
ATOM 694 O O . ASP A 1 84 ? -12.717 2.412 3.311 1.00 96.12 84 ASP A O 1
ATOM 698 N N . MET A 1 85 ? -14.190 0.850 3.948 1.00 93.75 85 MET A N 1
ATOM 699 C CA . MET A 1 85 ? -14.360 0.225 2.633 1.00 93.75 85 MET A CA 1
ATOM 700 C C . MET A 1 85 ? -14.755 1.224 1.539 1.00 93.75 85 MET A C 1
ATOM 702 O O . MET A 1 85 ? -14.268 1.128 0.414 1.00 93.75 85 MET A O 1
ATOM 706 N N . LYS A 1 86 ? -15.585 2.227 1.859 1.00 95.00 86 LYS A N 1
ATOM 707 C CA . LYS A 1 86 ? -15.952 3.283 0.899 1.00 95.00 86 LYS A CA 1
ATOM 708 C C . LYS A 1 86 ? -14.730 4.090 0.452 1.00 95.00 86 LYS A C 1
ATOM 710 O O . LYS A 1 86 ? -14.578 4.361 -0.737 1.00 95.00 86 LYS A O 1
ATOM 715 N N . ALA A 1 87 ? -13.867 4.468 1.395 1.00 94.12 87 ALA A N 1
ATOM 716 C CA . ALA A 1 87 ? -12.650 5.214 1.096 1.00 94.12 87 ALA A CA 1
ATOM 717 C C . ALA A 1 87 ? -11.630 4.332 0.368 1.00 94.12 87 ALA A C 1
ATOM 719 O O . ALA A 1 87 ? -11.059 4.767 -0.629 1.00 94.12 87 ALA A O 1
ATOM 720 N N . MET A 1 88 ? -11.477 3.078 0.804 1.00 95.06 88 MET A N 1
ATOM 721 C CA . MET A 1 88 ? -10.612 2.109 0.140 1.00 95.06 88 MET A CA 1
ATOM 722 C C . MET A 1 88 ? -11.020 1.900 -1.316 1.00 95.06 88 MET A C 1
ATOM 724 O O . MET A 1 88 ? -10.175 1.998 -2.196 1.00 95.06 88 MET A O 1
A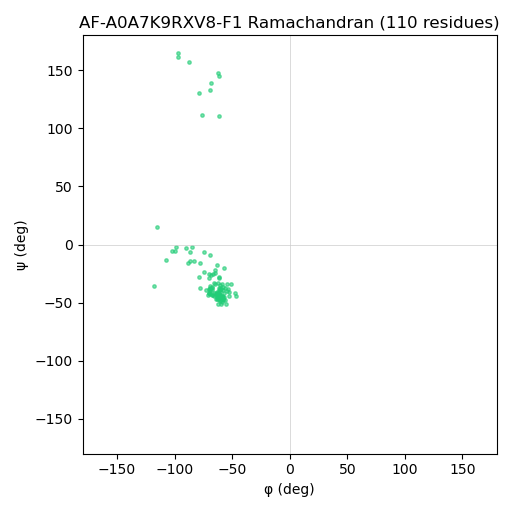TOM 728 N N . ARG A 1 89 ? -12.312 1.684 -1.593 1.00 93.69 89 ARG A N 1
ATOM 729 C CA . ARG A 1 89 ? -12.816 1.486 -2.959 1.00 93.69 89 ARG A CA 1
ATOM 730 C C . ARG A 1 89 ? -12.514 2.682 -3.857 1.00 93.69 89 ARG A C 1
ATOM 732 O O . ARG A 1 89 ? -12.079 2.481 -4.983 1.00 93.69 89 ARG A O 1
ATOM 739 N N . ARG A 1 90 ? -12.726 3.906 -3.362 1.00 92.56 90 ARG A N 1
ATOM 740 C CA . ARG A 1 90 ? -12.409 5.128 -4.114 1.00 92.56 90 ARG A CA 1
ATOM 741 C C . ARG A 1 90 ? -10.922 5.189 -4.463 1.00 92.56 90 ARG A C 1
ATOM 743 O O . ARG A 1 90 ? -10.591 5.364 -5.624 1.00 92.56 90 ARG A O 1
ATOM 750 N N . ASN A 1 91 ? -10.051 5.000 -3.476 1.00 90.56 91 ASN A N 1
ATOM 751 C CA . ASN A 1 91 ? -8.607 5.094 -3.684 1.00 90.56 91 ASN A CA 1
ATOM 752 C C . ASN A 1 91 ? -8.094 3.953 -4.578 1.00 90.56 91 ASN A C 1
ATOM 754 O O . ASN A 1 91 ? -7.262 4.165 -5.446 1.00 90.56 91 ASN A O 1
ATOM 758 N N . SER A 1 92 ? -8.634 2.746 -4.401 1.00 91.06 92 SER A N 1
ATOM 759 C CA . SER A 1 92 ? -8.275 1.571 -5.202 1.00 91.06 92 SER A CA 1
ATOM 760 C C . SER A 1 92 ? -8.692 1.718 -6.656 1.00 91.06 92 SER A C 1
ATOM 762 O O . SER A 1 92 ? -8.012 1.194 -7.525 1.00 91.06 92 SER A O 1
ATOM 764 N N . TRP A 1 93 ? -9.801 2.412 -6.930 1.00 89.69 93 TRP A N 1
ATOM 765 C CA . TRP A 1 93 ? -10.251 2.647 -8.297 1.00 89.69 93 TRP A CA 1
ATOM 766 C C . TRP A 1 93 ? -9.209 3.419 -9.108 1.00 89.69 93 TRP A C 1
ATOM 768 O O . TRP A 1 93 ? -8.863 2.988 -10.200 1.00 89.69 93 TRP A O 1
ATOM 778 N N . GLU A 1 94 ? -8.664 4.504 -8.554 1.00 82.94 94 GLU A N 1
ATOM 779 C CA . GLU A 1 94 ? -7.626 5.308 -9.216 1.00 82.94 94 GLU A CA 1
ATOM 780 C C . GLU A 1 94 ? -6.382 4.467 -9.533 1.00 82.94 94 GLU A C 1
ATOM 782 O O . GLU A 1 94 ? -5.906 4.461 -10.667 1.00 82.94 94 GLU A O 1
ATOM 787 N N . VAL A 1 95 ? -5.921 3.684 -8.554 1.00 84.00 95 VAL A N 1
ATOM 788 C CA . VAL A 1 95 ? -4.747 2.812 -8.697 1.00 84.00 95 VAL A CA 1
ATOM 789 C C . VAL A 1 95 ? -4.983 1.688 -9.717 1.00 84.00 95 VAL A C 1
ATOM 791 O O . VAL A 1 95 ? -4.129 1.413 -10.557 1.00 84.00 95 VAL A O 1
ATOM 794 N N . LEU A 1 96 ? -6.146 1.032 -9.671 1.00 86.56 96 LEU A N 1
ATOM 795 C CA . LEU A 1 96 ? -6.478 -0.070 -10.578 1.00 86.56 96 LEU A CA 1
ATOM 796 C C . LEU A 1 96 ? -6.649 0.403 -12.022 1.00 86.56 96 LEU A C 1
ATOM 798 O O . LEU A 1 96 ? -6.234 -0.306 -12.934 1.00 86.56 96 LEU A O 1
ATOM 802 N N . VAL A 1 97 ? -7.234 1.585 -12.237 1.00 85.88 97 VAL A N 1
ATOM 803 C CA . VAL A 1 97 ? -7.349 2.170 -13.579 1.00 85.88 97 VAL A CA 1
ATOM 804 C C . VAL A 1 97 ? -5.963 2.369 -14.188 1.00 85.88 97 VAL A C 1
ATOM 806 O O . VAL A 1 97 ? -5.744 1.947 -15.319 1.00 85.88 97 VAL A O 1
ATOM 809 N N . GLN A 1 98 ? -5.013 2.934 -13.439 1.00 79.06 98 GLN A N 1
ATOM 810 C CA . GLN A 1 98 ? -3.641 3.111 -13.924 1.00 79.06 98 GLN A CA 1
ATOM 811 C C . GLN A 1 98 ? -2.957 1.779 -14.243 1.00 79.06 98 GLN A C 1
ATOM 813 O O . GLN A 1 98 ? -2.364 1.641 -15.308 1.00 79.06 98 GLN A O 1
ATOM 818 N N . LEU A 1 99 ? -3.098 0.779 -13.369 1.00 81.94 99 LEU A N 1
ATOM 819 C CA . LEU A 1 99 ? -2.508 -0.543 -13.590 1.00 81.94 99 LEU A CA 1
ATOM 820 C C . LEU A 1 99 ? -3.052 -1.214 -14.863 1.00 81.94 99 LEU A C 1
ATOM 822 O O . LEU A 1 99 ? -2.294 -1.793 -15.636 1.00 81.94 99 LEU A O 1
ATOM 826 N N . VAL A 1 100 ? -4.365 -1.125 -15.101 1.00 84.00 100 VAL A N 1
ATOM 827 C CA . VAL A 1 100 ? -5.001 -1.686 -16.305 1.00 84.00 100 VAL A CA 1
ATOM 828 C C . VAL A 1 100 ? -4.532 -0.971 -17.572 1.00 84.00 100 VAL A C 1
ATOM 830 O O . VAL A 1 100 ? -4.268 -1.635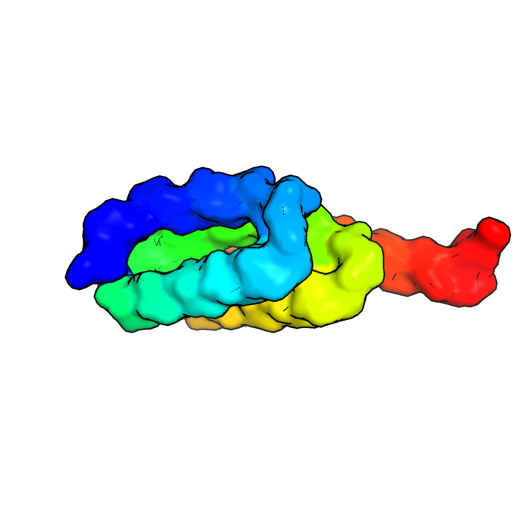 -18.576 1.00 84.00 100 VAL A O 1
ATOM 833 N N . LEU A 1 101 ? -4.409 0.358 -17.532 1.00 80.06 101 LEU A N 1
ATOM 834 C CA . LEU A 1 101 ? -3.896 1.137 -18.661 1.00 80.06 101 LEU A CA 1
ATOM 835 C C . LEU A 1 101 ? -2.439 0.772 -18.969 1.00 80.06 101 LEU A C 1
ATOM 837 O O . LEU A 1 101 ? -2.143 0.445 -20.111 1.00 80.06 101 LEU A O 1
ATOM 841 N N . HIS A 1 102 ? -1.573 0.693 -17.957 1.00 74.00 102 HIS A N 1
ATOM 842 C CA . HIS A 1 102 ? -0.172 0.297 -18.134 1.00 74.00 102 HIS A CA 1
ATOM 843 C C . HIS A 1 102 ? -0.031 -1.103 -18.762 1.00 74.00 102 HIS A C 1
ATOM 845 O O . HIS A 1 102 ? 0.711 -1.286 -19.724 1.00 74.00 102 HIS A O 1
ATOM 851 N N . MET A 1 103 ? -0.797 -2.093 -18.285 1.00 73.25 103 MET A N 1
ATOM 852 C CA . MET A 1 103 ? -0.810 -3.432 -18.899 1.00 73.25 103 MET A CA 1
ATOM 853 C C . MET A 1 103 ? -1.285 -3.416 -20.360 1.00 73.25 103 MET A C 1
ATOM 855 O O . MET A 1 103 ? -0.894 -4.279 -21.143 1.00 73.25 103 MET A O 1
ATOM 859 N N . SER A 1 104 ? -2.143 -2.460 -20.724 1.00 75.06 104 SER A N 1
ATOM 860 C CA . SER A 1 104 ? -2.634 -2.297 -22.095 1.00 75.06 104 SER A CA 1
ATOM 861 C C . SER A 1 104 ? -1.599 -1.614 -22.990 1.00 75.06 104 SER A C 1
ATOM 863 O O . SER A 1 104 ? -1.455 -2.014 -24.140 1.00 75.06 104 SER A O 1
ATOM 865 N N . ASP A 1 105 ? -0.852 -0.639 -22.467 1.00 70.50 105 ASP A N 1
ATOM 866 C CA . ASP A 1 105 ? 0.230 0.040 -23.189 1.00 70.50 105 ASP A CA 1
ATOM 867 C C . ASP A 1 105 ? 1.409 -0.902 -23.469 1.00 70.50 105 ASP A C 1
ATOM 869 O O . ASP A 1 105 ? 1.989 -0.858 -24.552 1.00 70.50 105 ASP A O 1
ATOM 873 N N . GLN A 1 106 ? 1.722 -1.817 -22.546 1.00 63.91 106 GLN A N 1
ATOM 874 C CA . GLN A 1 106 ? 2.721 -2.871 -22.773 1.00 63.91 106 GLN A CA 1
ATOM 875 C C . GLN A 1 106 ? 2.229 -3.997 -23.700 1.00 63.91 106 GLN A C 1
ATOM 877 O O . GLN A 1 106 ? 3.008 -4.880 -24.071 1.00 63.91 106 GLN A O 1
ATOM 882 N N . ALA A 1 107 ? 0.952 -3.998 -24.100 1.00 58.88 107 ALA A N 1
ATOM 883 C CA . ALA A 1 107 ? 0.454 -4.982 -25.047 1.00 58.88 107 ALA A CA 1
ATOM 884 C C . ALA A 1 107 ? 1.063 -4.723 -26.442 1.00 58.88 107 ALA A C 1
ATOM 886 O O . ALA A 1 107 ? 0.986 -3.597 -26.943 1.00 58.88 107 ALA A O 1
ATOM 887 N N . PRO A 1 108 ? 1.573 -5.756 -27.143 1.00 55.50 108 PRO A N 1
ATOM 888 C CA . PRO A 1 108 ? 2.192 -5.597 -28.465 1.00 55.50 108 PRO A CA 1
ATOM 889 C C . PRO A 1 108 ? 1.286 -4.959 -29.529 1.00 55.50 108 PRO A C 1
ATOM 891 O O . PRO A 1 108 ? 1.763 -4.473 -30.545 1.00 55.50 108 PRO A O 1
ATOM 894 N N . SER A 1 109 ? -0.034 -4.991 -29.329 1.00 60.22 109 SER A N 1
ATOM 895 C CA . SER A 1 109 ? -1.017 -4.384 -30.231 1.00 60.22 109 SER A CA 1
ATOM 896 C C . SER A 1 109 ? -1.150 -2.865 -30.080 1.00 60.22 109 SER A C 1
ATOM 898 O O . SER A 1 109 ? -1.767 -2.232 -30.936 1.00 60.22 109 SER A O 1
ATOM 900 N N . VAL A 1 110 ? -0.643 -2.298 -28.983 1.00 54.94 110 VAL A N 1
ATOM 901 C CA . VAL A 1 110 ? -0.759 -0.874 -28.628 1.00 54.94 110 VAL A CA 1
ATOM 902 C C . VAL A 1 110 ? 0.618 -0.211 -28.555 1.00 54.94 110 VAL A C 1
ATOM 904 O O . VAL A 1 110 ? 0.746 0.933 -28.992 1.00 54.94 110 VAL A O 1
ATOM 907 N N . ALA A 1 111 ? 1.645 -0.933 -28.092 1.00 51.41 111 ALA A N 1
ATOM 908 C CA . ALA A 1 111 ? 3.035 -0.493 -28.156 1.00 51.41 111 ALA A CA 1
ATOM 909 C C . ALA A 1 111 ? 3.461 -0.298 -29.625 1.00 51.41 111 ALA A C 1
ATOM 911 O O . ALA A 1 111 ? 3.553 -1.259 -30.391 1.00 51.41 111 ALA A O 1
ATOM 912 N N . LYS A 1 112 ? 3.677 0.958 -30.023 1.00 50.69 112 LYS A N 1
ATOM 913 C CA . LYS A 1 112 ? 4.287 1.351 -31.300 1.00 50.69 112 LYS A CA 1
ATOM 914 C C . LYS A 1 112 ? 5.752 1.695 -31.107 1.00 50.69 112 LYS A C 1
ATOM 916 O O . LYS A 1 112 ? 6.046 2.391 -30.112 1.00 50.69 112 LYS A O 1
#

Nearest PDB structures (foldseek):
  8whi-assembly1_A  TM=6.301E-01  e=1.750E-01  Homo sapiens
  8whl-assembly2_C  TM=6.286E-01  e=1.939E-01  Homo sapiens
  8whh-assembly2_B  TM=6.411E-01  e=6.322E-01  Homo sapiens
  4k92-assembly2_B  TM=3.260E-01  e=7.765E-01  Homo sapiens

Sequence (112 aa):
QARKMKGLLPELLEFLGFWSWDISVMAMDTCCNVLEQLKKSEASSMAVKVVQRLWRLFDEEEDRVRERSICLFRDLLGKTVWRDMKAMRRNSWEVLVQLVLHMSDQAPSVAK

Foldseek 3Di:
DLVVCLVCLLVLLQCLLVDPLVVSLVSLVVLVVSLVVDDLVSSQVSLLSNLLSLLVQCPDPDVSSNVSSVVSNVVSLVSHDPVCVVSSVVSVVVSVVSNVVVVVCPPPVNPD

Mean predicted aligned error: 6.44 Å

InterPro domains:
  IPR016024 Armadillo-type fold [SSF48371] (7-99)
  IPR045206 Maestro heat-like repeat-containing protein [PTHR23120] (2-112)
  IPR055406 Maestro/Maestro-like, HEAT-repeats domain [PF23227] (3-112)

pLDDT: mean 83.26, std 11.31, range [50.69, 96.12]

Organism: NCBI:txid2585820